Protein AF-A0A244E6P8-F1 (afdb_monomer_lite)

Foldseek 3Di:
DPWDKQKAWDPVVVDDQQPTKIWIWTADPQRWIKIFIARPPGDGDDIDIGDPDPDCCVPPPCPRVVSVLVRQQSVCVVVVHHRDDDPVNVVVVVVVVCVVCVQWDDDPNDIDGDDDDDD

Sequence (119 aa):
MTTEAAVYLTDDRDLPENDLRTLVIFQGGNGDWYVQVAPHHGRTTEGVRLCTSGGASSHAPGLTVAIASAYRAIMASQRGEPAPPSRMDMEEEVAAWRASFPAHQFEFGTITRKTGEDT

pLDDT: mean 85.03, std 10.72, range [42.44, 95.31]

Secondary structure (DSSP, 8-state):
----EEEEE-S-TTS-GGG-EEEEEEE-TTS-EEEEEEETTPPP-EEEEE-SSSHHHHHSTTHHHHHHHHHHHHHHHHHTPPPPPPHHHHHHHHHHHHHH-TTEEEETTEEEE-S----

Structure (mmCIF, N/CA/C/O backbone):
data_AF-A0A244E6P8-F1
#
_entry.id   AF-A0A244E6P8-F1
#
loop_
_atom_site.group_PDB
_atom_site.id
_atom_site.type_symbol
_atom_site.label_atom_id
_atom_site.label_alt_id
_atom_site.label_comp_id
_atom_site.label_asym_id
_atom_site.label_entity_id
_atom_site.label_seq_id
_atom_site.pdbx_PDB_ins_code
_atom_site.Cartn_x
_atom_site.Cartn_y
_atom_site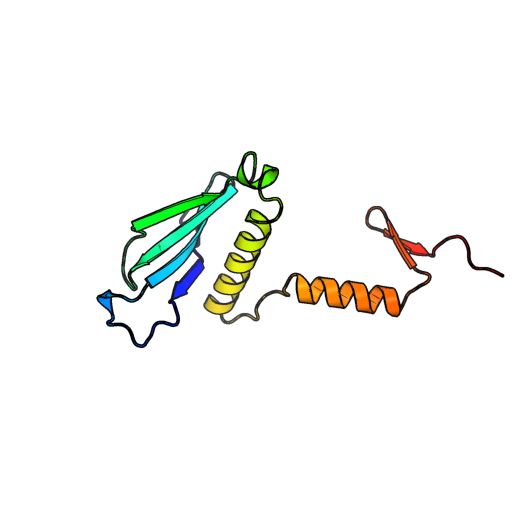.Cartn_z
_atom_site.occupancy
_atom_site.B_iso_or_equiv
_atom_site.auth_seq_id
_atom_site.auth_comp_id
_atom_site.auth_asym_id
_atom_site.auth_atom_id
_atom_site.pdbx_PDB_model_num
ATOM 1 N N . MET A 1 1 ? -6.662 20.478 6.015 1.00 42.44 1 MET A N 1
ATOM 2 C CA . MET A 1 1 ? -6.918 19.442 4.995 1.00 42.44 1 MET A CA 1
ATOM 3 C C . MET A 1 1 ? -7.186 18.150 5.736 1.00 42.44 1 MET A C 1
ATOM 5 O O . MET A 1 1 ? -6.350 17.759 6.539 1.00 42.44 1 MET A O 1
ATOM 9 N N . THR A 1 2 ? -8.360 17.554 5.563 1.00 51.25 2 THR A N 1
ATOM 10 C CA . THR A 1 2 ? -8.629 16.187 6.022 1.00 51.25 2 THR A CA 1
ATOM 11 C C . THR A 1 2 ? -7.849 15.246 5.120 1.00 51.25 2 THR A C 1
ATOM 13 O O . THR A 1 2 ? -8.099 15.212 3.918 1.00 51.25 2 THR A O 1
ATOM 16 N N . THR A 1 3 ? -6.864 14.549 5.673 1.00 64.06 3 THR A N 1
ATOM 17 C CA . THR A 1 3 ? -6.171 13.488 4.949 1.00 64.06 3 THR A CA 1
ATOM 18 C C . THR A 1 3 ? -7.176 12.391 4.610 1.00 64.06 3 THR A C 1
ATOM 20 O O . THR A 1 3 ? -7.859 11.891 5.501 1.00 64.06 3 THR A O 1
ATOM 23 N N . GLU A 1 4 ? -7.293 12.051 3.329 1.00 86.94 4 GLU A N 1
ATOM 24 C CA . GLU A 1 4 ? -8.138 10.951 2.867 1.00 86.94 4 GLU A CA 1
ATOM 25 C C . GLU A 1 4 ? -7.521 9.621 3.330 1.00 86.94 4 GLU A C 1
ATOM 27 O O . GLU A 1 4 ? -6.311 9.413 3.208 1.00 86.94 4 GLU A O 1
ATOM 32 N N . ALA A 1 5 ? -8.334 8.759 3.940 1.00 89.81 5 ALA A N 1
ATOM 33 C CA . ALA A 1 5 ? -7.878 7.509 4.531 1.00 89.81 5 ALA A CA 1
ATOM 34 C C . ALA A 1 5 ? -8.555 6.324 3.845 1.00 89.81 5 ALA A C 1
ATOM 36 O O . ALA A 1 5 ? -9.781 6.252 3.776 1.00 89.81 5 ALA A O 1
ATOM 37 N N . ALA A 1 6 ? -7.741 5.372 3.406 1.00 91.56 6 ALA A N 1
ATOM 38 C CA . ALA A 1 6 ? -8.195 4.066 2.973 1.00 91.56 6 ALA A CA 1
ATOM 39 C C . ALA A 1 6 ? -8.613 3.257 4.204 1.00 91.56 6 ALA A C 1
ATOM 41 O O . ALA A 1 6 ? -7.825 3.107 5.139 1.00 91.56 6 ALA A O 1
ATOM 42 N N . VAL A 1 7 ? -9.835 2.728 4.198 1.00 90.56 7 VAL A N 1
ATOM 43 C CA . VAL A 1 7 ? -10.398 1.927 5.291 1.00 90.56 7 VAL A CA 1
ATOM 44 C C . VAL A 1 7 ? -10.907 0.613 4.722 1.00 90.56 7 VAL A C 1
ATOM 46 O O . VAL A 1 7 ? -11.776 0.604 3.851 1.00 90.56 7 VAL A O 1
ATOM 49 N N . TYR A 1 8 ? -10.374 -0.489 5.235 1.00 90.38 8 TYR A N 1
ATOM 50 C CA . TYR A 1 8 ? -10.780 -1.840 4.877 1.00 90.38 8 TYR A CA 1
ATOM 51 C C . TYR A 1 8 ? -11.261 -2.576 6.126 1.00 90.38 8 TYR A C 1
ATOM 53 O O . TYR A 1 8 ? -10.500 -2.737 7.080 1.00 90.38 8 TYR A O 1
ATOM 61 N N . LEU A 1 9 ? -12.523 -3.004 6.127 1.00 86.94 9 LEU A N 1
ATOM 62 C CA . LEU A 1 9 ? -13.080 -3.870 7.164 1.00 86.94 9 LEU A CA 1
ATOM 63 C C . LEU A 1 9 ? -12.599 -5.300 6.930 1.00 86.94 9 LEU A C 1
ATOM 65 O O . LEU A 1 9 ? -12.712 -5.797 5.810 1.00 86.94 9 LEU A O 1
ATOM 69 N N . THR A 1 10 ? -12.047 -5.945 7.958 1.00 80.94 10 THR A N 1
ATOM 70 C CA . THR A 1 10 ? -11.575 -7.324 7.821 1.00 80.94 10 THR A CA 1
ATOM 71 C C . THR A 1 10 ? -12.740 -8.283 7.580 1.00 80.94 10 THR A C 1
ATOM 73 O O . THR A 1 10 ? -13.871 -8.033 7.996 1.00 80.94 10 THR A O 1
ATOM 76 N N . ASP A 1 11 ? -12.462 -9.394 6.895 1.00 78.56 11 ASP A N 1
ATOM 77 C CA . ASP A 1 11 ? -13.462 -10.417 6.556 1.00 78.56 11 ASP A CA 1
ATOM 78 C C . ASP A 1 11 ? -13.792 -11.345 7.741 1.00 78.56 11 ASP A C 1
ATOM 80 O O . ASP A 1 11 ? -14.420 -12.385 7.566 1.00 78.56 11 ASP A O 1
ATOM 84 N N . ASP A 1 12 ? -13.407 -10.969 8.965 1.00 80.25 12 ASP A N 1
ATOM 85 C CA . ASP A 1 12 ? -13.661 -11.721 10.200 1.00 80.25 12 ASP A CA 1
ATOM 86 C C . ASP A 1 12 ? -15.133 -11.606 10.640 1.00 80.25 12 ASP A C 1
ATOM 88 O O . ASP A 1 12 ? -15.440 -11.375 11.806 1.00 80.25 12 ASP A O 1
ATOM 92 N N . ARG A 1 13 ? -16.065 -11.743 9.692 1.00 67.56 13 ARG A N 1
ATOM 93 C CA . ARG A 1 13 ? -17.517 -11.566 9.860 1.00 67.56 13 ARG A CA 1
ATOM 94 C C . ARG A 1 13 ? -18.137 -12.522 10.877 1.00 67.56 13 ARG A C 1
ATOM 96 O O . ARG A 1 13 ? -19.245 -12.268 11.339 1.00 67.56 13 ARG A O 1
ATOM 103 N N . ASP A 1 14 ? -17.430 -13.598 11.208 1.00 83.69 14 ASP A N 1
ATOM 104 C CA . ASP A 1 14 ? -17.833 -14.576 12.219 1.00 83.69 14 ASP A CA 1
ATOM 105 C C . ASP A 1 14 ? -17.558 -14.092 13.653 1.00 83.69 14 ASP A C 1
ATOM 107 O O . ASP A 1 14 ? -18.044 -14.689 14.617 1.00 83.69 14 ASP A O 1
ATOM 111 N N . LEU A 1 15 ? -16.779 -13.017 13.817 1.00 81.88 15 LEU A N 1
ATOM 112 C CA . LEU A 1 15 ? -16.530 -12.411 15.116 1.00 81.88 15 LEU A CA 1
ATOM 113 C C . LEU A 1 15 ? -17.693 -11.503 15.544 1.00 81.88 15 LEU A C 1
ATOM 115 O O . LEU A 1 15 ? -18.358 -10.889 14.705 1.00 81.88 15 LEU A O 1
ATOM 119 N N . PRO A 1 16 ? -17.922 -11.355 16.862 1.00 83.62 16 PRO A N 1
ATOM 120 C CA . PRO A 1 16 ? -18.811 -10.325 17.378 1.00 83.62 16 PRO A CA 1
ATOM 121 C C . PRO A 1 16 ? -18.416 -8.939 16.853 1.00 83.62 16 PRO A C 1
ATOM 123 O O . PRO A 1 16 ? -17.236 -8.640 16.694 1.00 83.62 16 PRO A O 1
ATOM 126 N N . GLU A 1 17 ? -19.393 -8.050 16.668 1.00 80.94 17 GLU A N 1
ATOM 127 C CA . GLU A 1 17 ? -19.173 -6.697 16.127 1.00 80.94 17 GLU A CA 1
ATOM 128 C C . GLU A 1 17 ? -18.073 -5.911 16.870 1.00 80.94 17 GLU A C 1
ATOM 130 O O . GLU A 1 17 ? -17.275 -5.201 16.261 1.00 80.94 17 GLU A O 1
ATOM 135 N N . ASN A 1 18 ? -17.973 -6.102 18.188 1.00 81.44 18 ASN A N 1
ATOM 136 C CA . ASN A 1 18 ? -16.961 -5.465 19.038 1.00 81.44 18 ASN A CA 1
ATOM 137 C C . ASN A 1 18 ? -15.528 -5.960 18.777 1.00 81.44 18 ASN A C 1
ATOM 139 O O . ASN A 1 18 ? -14.558 -5.284 19.134 1.00 81.44 18 ASN A O 1
ATOM 143 N N . ASP A 1 19 ? -15.389 -7.119 18.144 1.00 84.31 19 ASP A N 1
ATOM 144 C CA . ASP A 1 19 ? -14.116 -7.749 17.812 1.00 84.31 19 ASP A CA 1
ATOM 145 C C . ASP A 1 19 ? -13.719 -7.525 16.353 1.00 84.31 19 ASP A C 1
ATOM 147 O O . ASP A 1 19 ? -12.550 -7.701 16.012 1.00 84.31 19 ASP A O 1
ATOM 151 N N . LEU A 1 20 ? -14.633 -7.019 15.520 1.00 86.06 20 LEU A N 1
ATOM 152 C CA . LEU A 1 20 ? -14.318 -6.598 14.162 1.00 86.06 20 LEU A CA 1
ATOM 153 C C . LEU A 1 20 ? -13.266 -5.484 14.164 1.00 86.06 20 LEU A C 1
ATOM 155 O O . LEU A 1 20 ? -13.277 -4.554 14.990 1.00 86.06 20 LEU A O 1
ATOM 159 N N . ARG A 1 21 ? -12.341 -5.574 13.210 1.00 88.06 21 ARG A N 1
ATOM 160 C CA . ARG A 1 21 ? -11.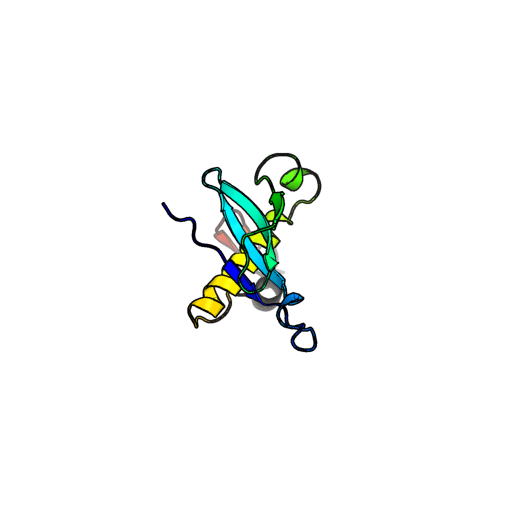244 -4.624 13.040 1.00 88.06 21 ARG A CA 1
ATOM 161 C C . ARG A 1 21 ? -11.237 -4.069 11.628 1.00 88.06 21 ARG A C 1
ATOM 163 O O . ARG A 1 21 ? -11.669 -4.697 10.670 1.00 88.06 21 ARG A O 1
ATOM 170 N N . THR A 1 22 ? -10.717 -2.862 11.505 1.00 90.06 22 THR A N 1
ATOM 171 C CA . THR A 1 22 ? -10.480 -2.203 10.230 1.00 90.06 22 THR A CA 1
ATOM 172 C C . THR A 1 22 ? -9.007 -1.874 10.106 1.00 90.06 22 THR A C 1
ATOM 174 O O . THR A 1 22 ? -8.401 -1.341 11.040 1.00 90.06 22 THR A O 1
ATOM 177 N N . LEU A 1 23 ? -8.459 -2.132 8.927 1.00 91.56 23 LEU A N 1
ATOM 178 C CA . LEU A 1 23 ? -7.190 -1.580 8.492 1.00 91.56 23 LEU A CA 1
ATOM 179 C C . LEU A 1 23 ? -7.421 -0.150 8.001 1.00 91.56 23 LEU A C 1
ATOM 181 O O . LEU A 1 23 ? -8.282 0.082 7.154 1.00 91.56 23 LEU A O 1
ATOM 185 N N . VAL A 1 24 ? -6.630 0.792 8.508 1.00 92.56 24 VAL A N 1
ATOM 186 C CA . VAL A 1 24 ? -6.655 2.198 8.099 1.00 92.56 24 VAL A CA 1
ATOM 187 C C . VAL A 1 24 ? -5.282 2.587 7.566 1.00 92.56 24 VAL A C 1
ATOM 189 O O . VAL A 1 24 ? -4.276 2.428 8.258 1.00 92.56 24 VAL A O 1
ATOM 192 N N . ILE A 1 25 ? -5.227 3.106 6.341 1.00 94.25 25 ILE A N 1
ATOM 193 C CA . ILE A 1 25 ? -3.993 3.585 5.709 1.00 94.25 25 ILE A CA 1
ATOM 194 C C . ILE A 1 25 ? -4.197 5.021 5.242 1.00 94.25 25 ILE A C 1
ATOM 196 O O . ILE A 1 25 ? -5.161 5.317 4.540 1.00 94.25 25 ILE A O 1
ATOM 200 N N . PHE A 1 26 ? -3.271 5.913 5.575 1.00 92.69 26 PHE A N 1
ATOM 201 C CA . PHE A 1 26 ? -3.287 7.283 5.066 1.00 92.69 26 PHE A CA 1
ATOM 202 C C . PHE A 1 26 ? -1.878 7.848 4.909 1.00 92.69 26 PHE A C 1
ATOM 204 O O . PHE A 1 26 ? -0.920 7.370 5.523 1.00 92.69 26 PHE A O 1
ATOM 211 N N . GLN A 1 27 ? -1.761 8.892 4.089 1.00 91.75 27 GLN A N 1
ATOM 212 C CA . GLN A 1 27 ? -0.508 9.613 3.899 1.00 91.75 27 GLN A CA 1
ATOM 213 C C . GLN A 1 27 ? -0.461 10.856 4.793 1.00 91.75 27 GLN A C 1
ATOM 215 O O . GLN A 1 27 ? -1.299 11.749 4.688 1.00 91.75 27 GLN A O 1
ATOM 220 N N . GLY A 1 28 ? 0.522 10.943 5.685 1.00 86.56 28 GLY A N 1
ATOM 221 C CA . GLY A 1 28 ? 0.714 12.135 6.505 1.00 86.56 28 GLY A CA 1
ATOM 222 C C . GLY A 1 28 ? 1.132 13.346 5.667 1.00 86.56 28 GLY A C 1
ATOM 223 O O . GLY A 1 28 ? 1.680 13.211 4.575 1.00 86.56 28 GLY A O 1
ATOM 224 N N . GLY A 1 29 ? 0.950 14.555 6.206 1.00 83.69 29 GLY A N 1
ATOM 225 C CA . GLY A 1 29 ? 1.385 15.794 5.537 1.00 83.69 29 GLY A CA 1
ATOM 226 C C . GLY A 1 29 ? 2.902 15.893 5.308 1.00 83.69 29 GLY A C 1
ATOM 227 O O . GLY A 1 29 ? 3.362 16.749 4.563 1.00 83.69 29 GLY A O 1
ATOM 228 N N . ASN A 1 30 ? 3.678 15.007 5.933 1.00 85.75 30 ASN A N 1
ATOM 229 C CA . ASN A 1 30 ? 5.118 14.837 5.755 1.00 85.75 30 ASN A CA 1
ATOM 230 C C . ASN A 1 30 ? 5.497 13.852 4.630 1.00 85.75 30 ASN A C 1
ATOM 232 O O . ASN A 1 30 ? 6.679 13.581 4.456 1.00 85.75 30 ASN A O 1
ATOM 236 N N . GLY A 1 31 ? 4.525 13.294 3.900 1.00 84.81 31 GLY A N 1
ATOM 237 C CA . GLY A 1 31 ? 4.749 12.337 2.811 1.00 84.81 31 GLY A CA 1
ATOM 238 C C . GLY A 1 31 ? 4.871 10.877 3.254 1.00 84.81 31 GLY A C 1
ATOM 239 O O . GLY A 1 31 ? 4.849 9.988 2.403 1.00 84.81 31 GLY A O 1
ATOM 240 N N . ASP A 1 32 ? 4.939 10.620 4.561 1.00 91.00 32 ASP A N 1
ATOM 241 C CA . ASP A 1 32 ? 5.049 9.277 5.126 1.00 91.00 32 ASP A CA 1
ATOM 242 C C . ASP A 1 32 ? 3.717 8.534 5.156 1.00 91.00 32 ASP A C 1
ATOM 244 O O . ASP A 1 32 ? 2.641 9.134 5.177 1.00 91.00 32 ASP A O 1
ATOM 248 N N . TRP A 1 33 ? 3.802 7.209 5.225 1.00 92.62 33 TRP A N 1
ATOM 249 C CA . TRP A 1 33 ? 2.631 6.350 5.328 1.00 92.62 33 TRP A CA 1
ATOM 250 C C . TRP A 1 33 ? 2.344 5.992 6.778 1.00 92.62 33 TRP A C 1
ATOM 252 O O . TRP A 1 33 ? 3.247 5.650 7.541 1.00 92.62 33 TRP A O 1
ATOM 262 N N . TYR A 1 34 ? 1.072 6.034 7.142 1.00 92.56 34 TYR A N 1
ATOM 263 C CA . TYR A 1 34 ? 0.581 5.614 8.444 1.00 92.56 34 TYR A CA 1
ATOM 264 C C . TYR A 1 34 ? -0.349 4.431 8.232 1.00 92.56 34 TYR A C 1
ATOM 266 O O . TYR A 1 34 ? -1.296 4.521 7.453 1.00 92.56 34 TYR A O 1
ATOM 274 N N . VAL A 1 35 ? -0.048 3.323 8.905 1.00 93.19 35 VAL A N 1
ATOM 275 C CA . VAL A 1 35 ? -0.827 2.084 8.844 1.00 93.19 35 VAL A CA 1
ATOM 276 C C . VAL A 1 35 ? -1.313 1.782 10.247 1.00 93.19 35 VAL A C 1
ATOM 278 O O . VAL A 1 35 ? -0.504 1.678 11.170 1.00 93.19 35 VAL A O 1
ATOM 281 N N . GLN A 1 36 ? -2.625 1.703 10.419 1.00 93.06 36 GLN A N 1
ATOM 282 C CA . GLN A 1 36 ? -3.264 1.628 11.724 1.00 93.06 36 GLN A CA 1
ATOM 283 C C . GLN A 1 36 ? -4.343 0.552 11.745 1.00 93.06 36 GLN A C 1
ATOM 285 O O . GLN A 1 36 ? -4.943 0.233 10.718 1.00 93.06 36 GLN A O 1
ATOM 290 N N . VAL A 1 37 ? -4.601 0.022 12.935 1.00 90.19 37 VAL A N 1
ATOM 291 C CA . VAL A 1 37 ? -5.747 -0.842 13.212 1.00 90.19 37 VAL A CA 1
ATOM 292 C C . VAL A 1 37 ? -6.733 -0.055 14.068 1.00 90.19 37 VAL A C 1
ATOM 294 O O . VAL A 1 37 ? -6.348 0.670 14.992 1.00 90.19 37 VAL A O 1
ATOM 297 N N . ALA A 1 38 ? -8.015 -0.176 13.741 1.00 88.62 38 ALA A N 1
ATOM 298 C CA . ALA A 1 38 ? -9.106 0.407 14.510 1.00 88.62 38 ALA A CA 1
ATOM 299 C C . ALA A 1 38 ? -10.241 -0.615 14.700 1.00 88.62 38 ALA A C 1
ATOM 301 O O . ALA A 1 38 ? -10.346 -1.561 13.919 1.00 88.62 38 ALA A O 1
ATOM 302 N N . PRO A 1 39 ? -11.095 -0.459 15.722 1.00 86.81 39 PRO A N 1
ATOM 303 C CA . PRO A 1 39 ? -12.387 -1.145 15.783 1.00 86.81 39 PRO A CA 1
ATOM 304 C C . PRO A 1 39 ? -13.301 -0.748 14.611 1.00 86.81 39 PRO A C 1
ATOM 306 O O . PRO A 1 39 ? -13.137 0.337 14.057 1.00 86.81 39 PRO A O 1
ATOM 309 N N . HIS A 1 40 ? -14.320 -1.559 14.305 1.00 79.44 40 HIS A N 1
ATOM 310 C CA . HIS A 1 40 ? -15.289 -1.324 13.215 1.00 79.44 40 HIS A CA 1
ATOM 311 C C . HIS A 1 40 ? -15.864 0.110 13.137 1.00 79.44 40 HIS A C 1
ATOM 313 O O . HIS A 1 40 ? -16.011 0.667 12.049 1.00 79.44 40 HIS A O 1
ATOM 319 N N . HIS A 1 41 ? -16.137 0.732 14.289 1.00 69.56 41 HIS A N 1
ATOM 320 C CA . HIS A 1 41 ? -16.611 2.122 14.416 1.00 69.56 41 HIS A CA 1
ATOM 321 C C . HIS A 1 41 ? -15.699 2.989 15.295 1.00 69.56 41 HIS A C 1
ATOM 323 O O . HIS A 1 41 ? -16.112 4.004 15.859 1.00 69.56 41 HIS A O 1
ATOM 329 N N . GLY A 1 42 ? -14.457 2.551 15.482 1.00 64.00 42 GLY A N 1
ATOM 330 C CA . GLY A 1 42 ? -13.556 3.118 16.469 1.00 64.00 42 GLY A CA 1
ATOM 331 C C . GLY A 1 42 ? -12.601 4.157 15.903 1.00 64.00 42 GLY A C 1
ATOM 332 O O . GLY A 1 42 ? -12.357 4.267 14.703 1.00 64.00 42 GLY A O 1
ATOM 333 N N . ARG A 1 43 ? -11.994 4.906 16.822 1.00 67.75 43 ARG A N 1
ATOM 334 C CA . ARG A 1 43 ? -10.784 5.666 16.515 1.00 67.75 43 ARG A CA 1
ATOM 335 C C . ARG A 1 43 ? -9.618 4.699 16.360 1.00 67.75 43 ARG A C 1
ATOM 337 O O . ARG A 1 43 ? -9.583 3.658 17.005 1.00 67.75 43 ARG A O 1
ATOM 344 N N . THR A 1 44 ? -8.650 5.077 15.542 1.00 76.38 44 THR A N 1
ATOM 345 C CA . THR A 1 44 ? -7.379 4.368 15.390 1.00 76.38 44 THR A CA 1
ATOM 346 C C . THR A 1 44 ? -6.674 4.268 16.735 1.00 76.38 44 THR A C 1
ATOM 348 O O . THR A 1 44 ? -6.364 5.293 17.349 1.00 76.38 44 THR A O 1
ATOM 351 N N . THR A 1 45 ? -6.466 3.042 17.204 1.00 67.12 45 THR A N 1
ATOM 352 C CA . THR A 1 45 ? -5.921 2.766 18.539 1.00 67.12 45 THR A CA 1
ATOM 353 C C . THR A 1 45 ? -4.431 2.467 18.491 1.00 67.12 45 THR A C 1
ATOM 355 O O . THR A 1 45 ? -3.706 2.837 19.409 1.00 67.12 45 THR A O 1
ATOM 358 N N . GLU A 1 46 ? -3.965 1.842 17.408 1.00 80.88 46 GLU A N 1
ATOM 359 C CA . GLU A 1 46 ? -2.586 1.385 17.247 1.00 80.88 46 GLU A CA 1
ATOM 360 C C . GLU A 1 46 ? -2.128 1.595 15.808 1.00 80.88 46 GLU A C 1
ATOM 362 O O . GLU A 1 46 ? -2.900 1.408 14.867 1.00 80.88 46 GLU A O 1
ATOM 367 N N . GLY A 1 47 ? -0.870 1.990 15.615 1.00 84.56 47 GLY A N 1
ATOM 368 C CA . GLY A 1 47 ? -0.365 2.221 14.274 1.00 84.56 47 GLY A CA 1
ATOM 369 C C . GLY A 1 47 ? 1.130 2.450 14.178 1.00 84.56 47 GLY A C 1
ATOM 370 O O . GLY A 1 47 ? 1.785 2.863 15.134 1.00 84.56 47 GLY A O 1
ATOM 371 N N . VAL A 1 48 ? 1.650 2.211 12.981 1.00 89.62 48 VAL A N 1
ATOM 372 C CA . VAL A 1 48 ? 3.056 2.393 12.633 1.00 89.62 48 VAL A CA 1
ATOM 373 C C . VAL A 1 48 ? 3.210 3.514 11.613 1.00 89.62 48 VAL A C 1
ATOM 375 O O . VAL A 1 48 ? 2.414 3.653 10.682 1.00 89.62 48 VAL A O 1
ATOM 378 N N . ARG A 1 49 ? 4.264 4.313 11.789 1.00 90.75 49 ARG A N 1
ATOM 379 C CA . ARG A 1 49 ? 4.730 5.274 10.788 1.00 90.75 49 ARG A CA 1
ATOM 380 C C . ARG A 1 49 ? 5.796 4.605 9.932 1.00 90.75 49 ARG A C 1
ATOM 382 O O . ARG A 1 49 ? 6.806 4.133 10.450 1.00 90.75 49 ARG A O 1
ATOM 389 N N . LEU A 1 50 ? 5.591 4.626 8.626 1.00 89.38 50 LEU A N 1
ATOM 390 C CA . LEU A 1 50 ? 6.528 4.135 7.630 1.00 89.38 50 LEU A CA 1
ATOM 391 C C . LEU A 1 50 ? 7.125 5.329 6.896 1.00 89.38 50 LEU A C 1
ATOM 393 O O . LEU A 1 50 ? 6.481 5.951 6.047 1.00 89.38 50 LEU A O 1
ATOM 397 N N . CYS A 1 51 ? 8.365 5.653 7.254 1.00 86.19 51 CYS A N 1
ATOM 398 C CA . CYS A 1 51 ? 9.070 6.769 6.652 1.00 86.19 51 CYS A CA 1
ATOM 399 C C . CYS A 1 51 ? 9.405 6.470 5.186 1.00 86.19 51 CYS A C 1
ATOM 401 O O . CYS A 1 51 ? 9.962 5.418 4.867 1.00 86.19 51 CYS A O 1
ATOM 403 N N . THR A 1 52 ? 9.102 7.414 4.300 1.00 76.38 52 THR A N 1
ATOM 404 C CA . THR A 1 52 ? 9.485 7.356 2.878 1.00 76.38 52 THR A CA 1
ATOM 405 C C . THR A 1 52 ? 10.966 7.648 2.646 1.00 76.38 52 THR A C 1
ATOM 407 O O . THR A 1 52 ? 11.491 7.341 1.577 1.00 76.38 52 THR A O 1
ATOM 410 N N . SER A 1 53 ? 11.651 8.169 3.666 1.00 71.06 53 SER A N 1
ATOM 411 C CA . SER A 1 53 ? 13.101 8.328 3.735 1.00 71.06 53 SER A CA 1
ATOM 412 C C . SER A 1 53 ? 13.653 7.716 5.032 1.00 71.06 53 SER A C 1
ATOM 414 O O . SER A 1 53 ? 13.006 7.730 6.081 1.00 71.06 53 SER A O 1
ATOM 416 N N . GLY A 1 54 ? 14.854 7.133 4.979 1.00 71.94 54 GLY A N 1
ATOM 417 C CA . GLY A 1 54 ? 15.505 6.511 6.138 1.00 71.94 54 GLY A CA 1
ATOM 418 C C . GLY A 1 54 ? 15.164 5.027 6.337 1.00 71.94 54 GLY A C 1
ATOM 419 O O . GLY A 1 54 ? 15.315 4.221 5.423 1.00 71.94 54 GLY A O 1
ATOM 420 N N . GLY A 1 55 ? 14.761 4.643 7.554 1.00 68.19 55 GLY A N 1
ATOM 421 C CA . GLY A 1 55 ? 14.767 3.246 8.018 1.00 68.19 55 GLY A CA 1
ATOM 422 C C . GLY A 1 55 ? 13.967 2.260 7.157 1.00 68.19 55 GLY A C 1
ATOM 423 O O . GLY A 1 55 ? 14.524 1.259 6.715 1.00 68.19 55 GLY A O 1
ATOM 424 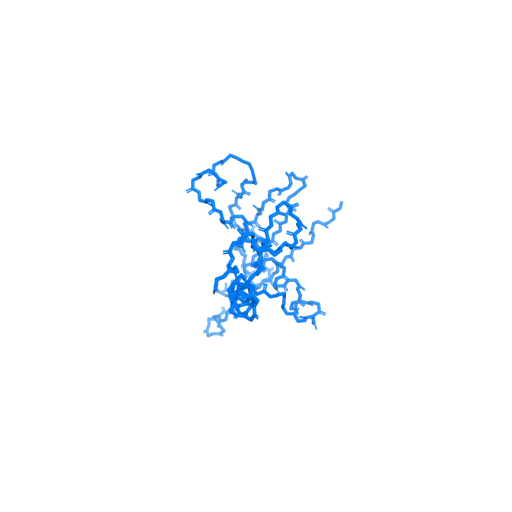N N . ALA A 1 56 ? 12.692 2.540 6.864 1.00 71.69 56 ALA A N 1
ATOM 425 C CA . ALA A 1 56 ? 11.876 1.635 6.047 1.00 71.69 56 ALA A CA 1
ATOM 426 C C . ALA A 1 56 ? 12.397 1.538 4.602 1.00 71.69 56 ALA A C 1
ATOM 428 O O . ALA A 1 56 ? 12.494 0.439 4.065 1.00 71.69 56 ALA A O 1
ATOM 429 N N . SER A 1 57 ? 12.808 2.660 3.999 1.00 70.06 57 SER A N 1
ATOM 430 C CA . SER A 1 57 ? 13.382 2.669 2.646 1.00 70.06 57 SER A CA 1
ATOM 431 C C . SER A 1 57 ? 14.723 1.935 2.544 1.00 70.06 57 SER A C 1
ATOM 433 O O . SER A 1 57 ? 14.998 1.341 1.507 1.00 70.06 57 SER A O 1
ATOM 435 N N . SER A 1 58 ? 15.540 1.948 3.603 1.00 77.88 58 SER A N 1
ATOM 436 C CA . SER A 1 58 ? 16.875 1.337 3.596 1.00 77.88 58 SER A CA 1
ATOM 437 C C . SER A 1 58 ? 16.876 -0.131 4.032 1.00 77.88 58 SER A C 1
ATOM 439 O O . SER A 1 58 ? 17.636 -0.922 3.484 1.00 77.88 58 SER A O 1
ATOM 441 N N . HIS A 1 59 ? 16.046 -0.512 5.009 1.00 83.88 59 HIS A N 1
ATOM 442 C CA . HIS A 1 59 ? 16.027 -1.875 5.560 1.00 83.88 59 HIS A CA 1
ATOM 443 C C . HIS A 1 59 ? 14.993 -2.790 4.898 1.00 83.88 59 HIS A C 1
ATOM 445 O O . HIS A 1 59 ? 15.171 -4.005 4.899 1.00 83.88 59 HIS A O 1
ATOM 451 N N . ALA A 1 60 ? 13.924 -2.222 4.338 1.00 84.25 60 ALA A N 1
ATOM 452 C CA . ALA A 1 60 ? 12.864 -2.960 3.658 1.00 84.25 60 ALA A CA 1
ATOM 453 C C . ALA A 1 60 ? 12.472 -2.252 2.346 1.00 84.25 60 ALA A C 1
ATOM 455 O O . ALA A 1 60 ? 11.339 -1.769 2.208 1.00 84.25 60 ALA A O 1
ATOM 456 N N . PRO A 1 61 ? 13.405 -2.153 1.376 1.00 79.38 61 PRO A N 1
ATOM 457 C CA . PRO A 1 61 ? 13.141 -1.499 0.101 1.00 79.38 61 PRO A CA 1
ATOM 458 C C . PRO A 1 61 ? 11.948 -2.171 -0.595 1.00 79.38 61 PRO A C 1
ATOM 460 O O . PRO A 1 61 ? 11.986 -3.351 -0.928 1.00 79.38 61 PRO A O 1
ATOM 463 N N . GLY A 1 62 ? 10.862 -1.414 -0.777 1.00 85.62 62 GLY A N 1
ATOM 464 C CA . GLY A 1 62 ? 9.601 -1.893 -1.358 1.00 85.62 62 GLY A CA 1
ATOM 465 C C . GLY A 1 62 ? 8.403 -1.877 -0.405 1.00 85.62 62 GLY A C 1
ATOM 466 O O . GLY A 1 62 ? 7.271 -1.845 -0.882 1.00 85.62 62 GLY A O 1
ATOM 467 N N . LEU A 1 63 ? 8.612 -1.798 0.915 1.00 87.75 63 LEU A N 1
ATOM 468 C CA . LEU A 1 63 ? 7.509 -1.768 1.885 1.00 87.75 63 LEU A CA 1
ATOM 469 C C . LEU A 1 63 ? 6.571 -0.573 1.657 1.00 87.75 63 LEU A C 1
ATOM 471 O O . LEU A 1 63 ? 5.360 -0.739 1.542 1.00 87.75 63 LEU A O 1
ATOM 475 N N . THR A 1 64 ? 7.118 0.636 1.525 1.00 89.44 64 THR A N 1
ATOM 476 C CA . THR A 1 64 ? 6.318 1.849 1.275 1.00 89.44 64 THR A CA 1
ATOM 477 C C . THR A 1 64 ? 5.595 1.804 -0.073 1.00 89.44 64 THR A C 1
ATOM 479 O O . THR A 1 64 ? 4.482 2.310 -0.186 1.00 89.44 64 THR A O 1
ATOM 482 N N . VAL A 1 65 ? 6.176 1.142 -1.081 1.00 88.56 65 VAL A N 1
ATOM 483 C CA . VAL A 1 65 ? 5.551 0.934 -2.399 1.00 88.56 65 VAL A CA 1
ATOM 484 C C . VAL A 1 65 ? 4.364 -0.028 -2.299 1.00 88.56 65 VAL A C 1
ATOM 486 O O . VAL A 1 65 ? 3.314 0.224 -2.896 1.00 88.56 65 VAL A O 1
ATOM 489 N N . ALA A 1 66 ? 4.501 -1.105 -1.523 1.00 90.12 66 ALA A N 1
ATOM 490 C CA . ALA A 1 66 ? 3.419 -2.051 -1.272 1.00 90.12 66 ALA A CA 1
ATOM 491 C C . ALA A 1 66 ? 2.258 -1.376 -0.527 1.00 90.12 66 ALA A C 1
ATOM 493 O O . ALA A 1 66 ? 1.109 -1.491 -0.950 1.00 90.12 66 ALA A O 1
ATOM 494 N N . ILE A 1 67 ? 2.557 -0.581 0.505 1.00 92.88 67 ILE A N 1
ATOM 495 C CA . ILE A 1 67 ? 1.541 0.169 1.260 1.00 92.88 67 ILE A CA 1
ATOM 496 C C . ILE A 1 67 ? 0.833 1.209 0.387 1.00 92.88 67 ILE A C 1
ATOM 498 O O . ILE A 1 67 ? -0.393 1.285 0.407 1.00 92.88 67 ILE A O 1
ATOM 502 N N . ALA A 1 68 ? 1.566 1.946 -0.451 1.00 91.12 68 ALA A N 1
ATOM 503 C CA . ALA A 1 68 ? 0.964 2.868 -1.414 1.00 91.12 68 ALA A CA 1
ATOM 504 C C . ALA A 1 68 ? 0.058 2.155 -2.436 1.00 91.12 68 ALA A C 1
ATOM 506 O O . ALA A 1 68 ? -0.905 2.733 -2.942 1.00 91.12 68 ALA A O 1
ATOM 507 N N . SER A 1 69 ? 0.361 0.902 -2.775 1.00 92.00 69 SER A N 1
ATOM 508 C CA . SER A 1 69 ? -0.461 0.099 -3.688 1.00 92.00 69 SER A CA 1
ATOM 509 C C . SER A 1 69 ? -1.723 -0.416 -2.994 1.00 92.00 69 SER A C 1
ATOM 511 O O . SER A 1 69 ? -2.810 -0.263 -3.546 1.00 92.00 69 SER A O 1
ATOM 513 N N . ALA A 1 70 ? -1.609 -0.900 -1.752 1.00 93.00 70 ALA A N 1
ATOM 514 C CA . ALA A 1 70 ? -2.757 -1.272 -0.925 1.00 93.00 70 ALA A CA 1
ATOM 515 C C . ALA A 1 70 ? -3.710 -0.086 -0.701 1.00 93.00 70 ALA A C 1
ATOM 517 O O . ALA A 1 70 ? -4.913 -0.220 -0.906 1.00 93.00 70 ALA A O 1
ATOM 518 N N . TYR A 1 71 ? -3.169 1.095 -0.373 1.00 93.94 71 TYR A N 1
ATOM 519 C CA . TYR A 1 71 ? -3.944 2.333 -0.260 1.00 93.94 71 TYR A CA 1
ATOM 520 C C . TYR A 1 71 ? -4.758 2.599 -1.531 1.00 93.94 71 TYR A C 1
ATOM 522 O O . TYR A 1 71 ? -5.973 2.757 -1.463 1.00 93.94 71 TYR A O 1
ATOM 530 N N . ARG A 1 72 ? -4.110 2.596 -2.705 1.00 93.44 72 ARG A N 1
ATOM 531 C CA . ARG A 1 72 ? -4.779 2.870 -3.988 1.00 93.44 72 ARG A CA 1
ATOM 532 C C . ARG A 1 72 ? -5.872 1.852 -4.309 1.00 93.44 72 ARG A C 1
ATOM 534 O O . ARG A 1 72 ? -6.935 2.256 -4.765 1.00 93.44 72 ARG A O 1
ATOM 541 N N . ALA A 1 73 ? -5.636 0.569 -4.045 1.00 93.69 73 ALA A N 1
ATOM 542 C CA . ALA A 1 73 ? -6.630 -0.478 -4.267 1.00 93.69 73 ALA A CA 1
ATOM 543 C C . ALA A 1 73 ? -7.868 -0.308 -3.370 1.00 93.69 73 ALA A C 1
ATOM 545 O O . ALA A 1 73 ? -8.994 -0.376 -3.860 1.00 93.69 73 ALA A O 1
ATOM 546 N N . ILE A 1 74 ? -7.671 -0.022 -2.078 1.00 93.69 74 ILE A N 1
ATOM 547 C CA . ILE A 1 74 ? -8.779 0.208 -1.139 1.00 93.69 74 ILE A CA 1
ATOM 548 C C . ILE A 1 74 ? -9.559 1.467 -1.532 1.00 93.69 74 ILE A C 1
ATOM 550 O O . ILE A 1 74 ? -10.783 1.425 -1.602 1.00 93.69 74 ILE A O 1
ATOM 554 N N . MET A 1 75 ? -8.868 2.566 -1.847 1.00 93.88 75 MET A N 1
ATOM 555 C CA . MET A 1 75 ? -9.514 3.808 -2.285 1.00 93.88 75 MET A CA 1
ATOM 556 C C . MET A 1 75 ? -10.335 3.614 -3.565 1.00 93.88 75 MET A C 1
ATOM 558 O O . MET A 1 75 ? -11.461 4.101 -3.640 1.00 93.88 75 MET A O 1
ATOM 562 N N . ALA A 1 76 ? -9.803 2.888 -4.555 1.00 92.81 76 ALA A N 1
ATOM 563 C CA . ALA A 1 76 ? -10.535 2.565 -5.780 1.00 92.81 76 ALA A CA 1
ATOM 564 C C . ALA A 1 76 ? -11.812 1.776 -5.457 1.00 92.81 76 ALA A C 1
ATOM 566 O O . ALA A 1 76 ? -12.904 2.174 -5.859 1.00 92.81 76 ALA A O 1
ATOM 567 N N . SER A 1 77 ? -11.706 0.737 -4.622 1.00 92.00 77 SER A N 1
ATOM 568 C CA . SER A 1 77 ? -12.868 -0.039 -4.177 1.00 92.00 77 SER A CA 1
ATOM 569 C C . SER A 1 77 ? -13.911 0.819 -3.455 1.00 92.00 77 SER A C 1
ATOM 571 O O . SER A 1 77 ? -15.102 0.656 -3.711 1.00 92.00 77 SER A O 1
ATOM 573 N N . GLN A 1 78 ? -13.494 1.741 -2.583 1.00 90.12 78 GLN A N 1
ATOM 574 C CA . GLN A 1 78 ? -14.401 2.654 -1.876 1.00 90.12 78 GLN A CA 1
ATOM 575 C C . GLN A 1 78 ? -15.127 3.621 -2.823 1.00 90.12 78 GLN A C 1
ATOM 577 O O . GLN A 1 78 ? -16.242 4.049 -2.530 1.00 90.12 78 GLN A O 1
ATOM 582 N N . ARG A 1 79 ? -14.510 3.953 -3.962 1.00 92.62 79 ARG A N 1
ATOM 583 C CA . ARG A 1 79 ? -15.090 4.790 -5.023 1.00 92.62 79 ARG A CA 1
ATOM 584 C C . ARG A 1 79 ? -15.901 3.993 -6.051 1.00 92.62 79 ARG A C 1
ATOM 586 O O . ARG A 1 79 ? -16.523 4.597 -6.918 1.00 92.62 79 ARG A O 1
ATOM 593 N N . GLY A 1 80 ? -15.918 2.660 -5.960 1.00 92.69 80 GLY A N 1
ATOM 594 C CA . GLY A 1 80 ? -16.538 1.786 -6.962 1.00 92.69 80 GLY A CA 1
ATOM 595 C C . GLY A 1 80 ? -15.751 1.704 -8.276 1.00 92.69 80 GLY A C 1
ATOM 596 O O . GLY A 1 80 ? -16.314 1.368 -9.315 1.00 92.69 80 GLY A O 1
ATOM 597 N N . GLU A 1 81 ? -14.461 2.033 -8.239 1.00 94.38 81 GLU A N 1
ATOM 598 C CA . GLU A 1 81 ? -13.541 1.979 -9.372 1.00 94.38 81 GLU A CA 1
ATOM 599 C C . GLU A 1 81 ? -12.820 0.618 -9.418 1.00 94.38 81 GLU A C 1
ATOM 601 O O . GLU A 1 81 ? -12.618 -0.017 -8.375 1.00 94.38 81 GLU A O 1
ATOM 606 N N . PRO A 1 82 ? -12.400 0.148 -10.608 1.00 90.56 82 PRO A N 1
ATOM 607 C CA . PRO A 1 82 ? -11.560 -1.037 -10.708 1.00 90.56 82 PRO A CA 1
ATOM 608 C C . PRO A 1 82 ? -10.237 -0.822 -9.966 1.00 90.56 82 PRO A C 1
ATOM 610 O O . PRO A 1 82 ? -9.657 0.266 -9.992 1.00 90.56 82 PRO A O 1
ATOM 613 N N . ALA A 1 83 ? -9.746 -1.881 -9.321 1.00 86.94 83 ALA A N 1
ATOM 614 C CA . ALA A 1 83 ? -8.448 -1.834 -8.666 1.00 86.94 83 ALA A CA 1
ATOM 615 C C . ALA A 1 83 ? -7.345 -1.512 -9.697 1.00 86.94 83 ALA A C 1
ATOM 617 O O . ALA A 1 83 ? -7.388 -2.026 -10.819 1.00 86.94 83 ALA A O 1
ATOM 618 N N . PRO A 1 84 ? -6.351 -0.679 -9.337 1.00 89.94 84 PRO A N 1
ATOM 619 C CA . PRO A 1 84 ? -5.197 -0.470 -10.196 1.00 89.94 84 PRO A CA 1
ATOM 620 C C . PRO A 1 84 ? -4.435 -1.791 -10.392 1.00 89.94 84 PRO A C 1
ATOM 622 O O . PRO A 1 84 ? -4.420 -2.604 -9.462 1.00 89.94 84 PRO A O 1
ATOM 625 N N . PRO A 1 85 ? -3.760 -1.984 -11.543 1.00 89.31 85 PRO A N 1
ATOM 626 C CA . PRO A 1 85 ? -2.960 -3.176 -11.797 1.00 89.31 85 PRO A CA 1
ATOM 627 C C . PRO A 1 85 ? -1.971 -3.452 -10.667 1.00 89.31 85 PRO A C 1
ATOM 629 O O . PRO A 1 85 ? -1.296 -2.545 -10.157 1.00 89.31 85 PRO A O 1
ATOM 632 N N . SER A 1 86 ? -1.888 -4.717 -10.275 1.00 87.12 86 SER A N 1
ATOM 633 C CA . SER A 1 86 ? -0.915 -5.176 -9.300 1.00 87.12 86 SER A CA 1
ATOM 634 C C . SER A 1 86 ? 0.499 -5.102 -9.884 1.00 87.12 86 SER A C 1
ATOM 636 O O . SER A 1 86 ? 0.711 -5.002 -11.094 1.00 87.12 86 SER A O 1
ATOM 638 N N . ARG A 1 87 ? 1.514 -5.167 -9.017 1.00 84.19 87 ARG A N 1
ATOM 639 C CA . ARG A 1 87 ? 2.903 -5.265 -9.484 1.00 84.19 87 ARG A CA 1
ATOM 640 C C . ARG A 1 87 ? 3.139 -6.515 -10.328 1.00 84.19 87 ARG A C 1
ATOM 642 O O . ARG A 1 87 ? 3.887 -6.440 -11.293 1.00 84.19 87 ARG A 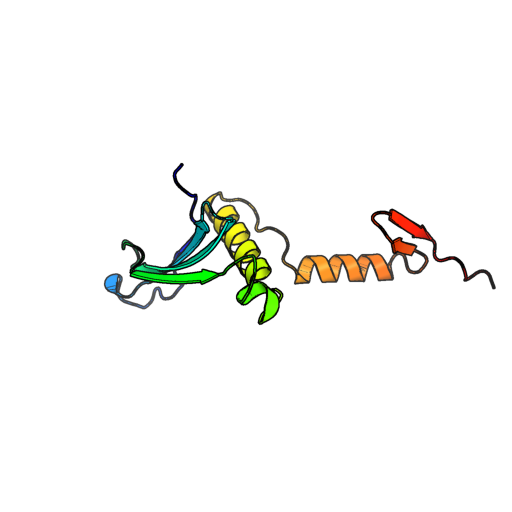O 1
ATOM 649 N N . MET A 1 88 ? 2.496 -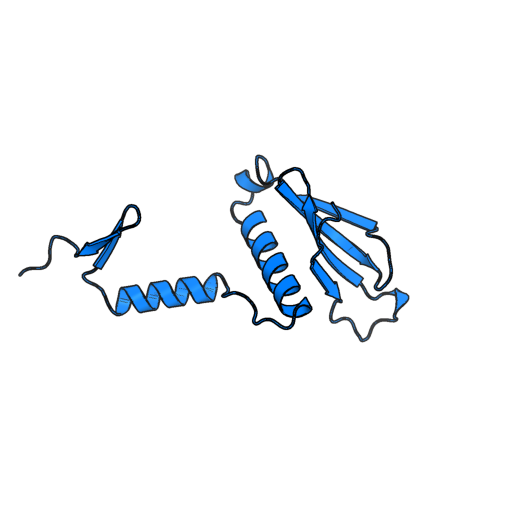7.616 -9.960 1.00 86.69 88 MET A N 1
ATOM 650 C CA . MET A 1 88 ? 2.580 -8.869 -10.696 1.00 86.69 88 MET A CA 1
ATOM 651 C C . MET A 1 88 ? 1.962 -8.712 -12.088 1.00 86.69 88 MET A C 1
ATOM 653 O O . MET A 1 88 ? 2.612 -9.064 -13.061 1.00 86.69 88 MET A O 1
ATOM 657 N N . ASP A 1 89 ? 0.798 -8.062 -12.190 1.00 88.81 89 ASP A N 1
ATOM 658 C CA . ASP A 1 89 ? 0.125 -7.797 -13.470 1.00 88.81 89 ASP A CA 1
ATOM 659 C C . ASP A 1 89 ? 1.041 -6.977 -14.394 1.00 88.81 89 ASP A C 1
ATOM 661 O O . ASP A 1 89 ? 1.240 -7.310 -15.559 1.00 88.81 89 ASP A O 1
ATOM 665 N N . MET A 1 90 ? 1.684 -5.938 -13.850 1.00 88.88 90 MET A N 1
ATOM 666 C CA . MET A 1 90 ? 2.640 -5.120 -14.603 1.00 88.88 90 MET A CA 1
ATOM 667 C C . MET A 1 90 ? 3.890 -5.912 -15.021 1.00 88.88 90 MET A C 1
ATOM 669 O O . MET A 1 90 ? 4.416 -5.713 -16.115 1.00 88.88 90 MET A O 1
ATOM 673 N N . GLU A 1 91 ? 4.402 -6.796 -14.163 1.00 90.88 91 GLU A N 1
ATOM 674 C CA . GLU A 1 91 ? 5.557 -7.646 -14.477 1.00 90.88 91 GLU A CA 1
ATOM 675 C C . GLU A 1 91 ? 5.221 -8.675 -15.568 1.00 90.88 91 GLU A C 1
ATOM 677 O O . GLU A 1 91 ? 6.035 -8.890 -16.471 1.00 90.88 91 GLU A O 1
ATOM 682 N N . GLU A 1 92 ? 4.015 -9.244 -15.538 1.00 93.06 92 GLU A N 1
ATOM 683 C CA . GLU A 1 92 ? 3.485 -10.127 -16.579 1.00 93.06 92 GLU A CA 1
ATOM 684 C C . GLU A 1 92 ? 3.328 -9.395 -17.915 1.00 93.06 92 GLU A C 1
ATOM 686 O O . GLU A 1 92 ? 3.789 -9.896 -18.943 1.00 93.06 92 GLU A O 1
ATOM 691 N N . GLU A 1 93 ? 2.769 -8.182 -17.915 1.00 92.19 93 GLU A N 1
ATOM 692 C CA . GLU A 1 93 ? 2.661 -7.349 -19.117 1.00 92.19 93 GLU A CA 1
ATOM 693 C C . GLU A 1 93 ? 4.038 -7.027 -19.711 1.00 92.19 93 GLU A C 1
ATOM 695 O O . GLU A 1 93 ? 4.251 -7.154 -20.920 1.00 92.19 93 GLU A O 1
ATOM 700 N N . VAL A 1 94 ? 5.011 -6.665 -18.869 1.00 92.06 94 VAL A N 1
ATOM 701 C CA . VAL A 1 94 ? 6.388 -6.403 -19.311 1.00 92.06 94 VAL A CA 1
ATOM 702 C C . VAL A 1 94 ? 7.034 -7.668 -19.879 1.00 92.06 94 VAL A C 1
ATOM 704 O O . VAL A 1 94 ? 7.743 -7.596 -20.888 1.00 92.06 94 VAL A O 1
ATOM 707 N N . ALA A 1 95 ? 6.809 -8.832 -19.267 1.00 93.12 95 ALA A N 1
ATOM 708 C CA . ALA A 1 95 ? 7.321 -10.104 -19.766 1.00 93.12 95 ALA A CA 1
ATOM 709 C C . ALA A 1 95 ? 6.694 -10.476 -21.120 1.00 93.12 95 ALA A C 1
ATOM 711 O O . ALA A 1 95 ? 7.422 -10.811 -22.059 1.00 93.12 95 ALA A O 1
ATOM 712 N N . ALA A 1 96 ? 5.373 -10.342 -21.253 1.00 93.50 96 ALA A N 1
ATOM 713 C CA . ALA A 1 96 ? 4.647 -10.573 -22.498 1.00 93.50 96 ALA A CA 1
ATOM 714 C C . ALA A 1 96 ? 5.114 -9.622 -23.613 1.00 93.50 96 ALA A C 1
ATOM 716 O O . ALA A 1 96 ? 5.329 -10.044 -24.755 1.00 93.50 96 ALA A O 1
ATOM 717 N N . TRP A 1 97 ? 5.353 -8.350 -23.277 1.00 94.12 97 TRP A N 1
ATOM 718 C CA . TRP A 1 97 ? 5.911 -7.371 -24.205 1.00 94.12 97 TRP A CA 1
ATOM 719 C C . TRP A 1 97 ? 7.317 -7.774 -24.666 1.00 94.12 97 TRP A C 1
ATOM 721 O O . TRP A 1 97 ? 7.584 -7.816 -25.866 1.00 94.12 97 TRP A O 1
ATOM 731 N N . ARG A 1 98 ? 8.209 -8.158 -23.744 1.00 93.12 98 ARG A N 1
ATOM 732 C CA . ARG A 1 98 ? 9.574 -8.608 -24.082 1.00 93.12 98 ARG 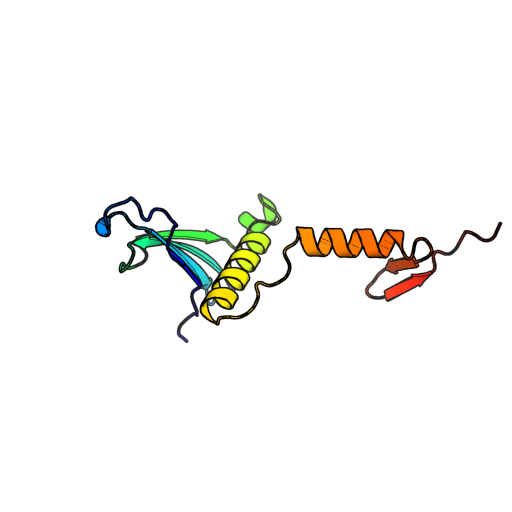A CA 1
ATOM 733 C C . ARG A 1 98 ? 9.579 -9.847 -24.979 1.00 93.12 98 ARG A C 1
ATOM 735 O O . ARG A 1 98 ? 10.426 -9.937 -25.863 1.00 93.12 98 ARG A O 1
ATOM 742 N N . ALA A 1 99 ? 8.643 -10.773 -24.773 1.00 93.75 99 ALA A N 1
ATOM 743 C CA . ALA A 1 99 ? 8.485 -11.956 -25.618 1.00 93.75 99 ALA A CA 1
ATOM 744 C C . ALA A 1 99 ? 7.978 -11.605 -27.028 1.00 93.75 99 ALA A C 1
ATOM 746 O O . ALA A 1 99 ? 8.419 -12.201 -28.007 1.00 93.75 99 ALA A O 1
ATOM 747 N N . SER A 1 100 ? 7.090 -10.613 -27.135 1.00 95.31 100 SER A N 1
ATOM 748 C CA . SER A 1 100 ? 6.529 -10.149 -28.412 1.00 95.31 100 SER A CA 1
ATOM 749 C C . SER A 1 100 ? 7.506 -9.284 -29.217 1.00 95.31 100 SER A C 1
ATOM 751 O O . SER A 1 100 ? 7.455 -9.263 -30.445 1.00 95.31 100 SER A O 1
ATOM 753 N N . PHE A 1 101 ? 8.417 -8.581 -28.537 1.00 93.19 101 PHE A N 1
ATOM 754 C CA . PHE A 1 101 ? 9.368 -7.648 -29.143 1.00 93.19 101 PHE A CA 1
ATOM 755 C C . PHE A 1 101 ? 10.819 -7.961 -28.736 1.00 93.19 101 PHE A C 1
ATOM 757 O O . PHE A 1 101 ? 11.499 -7.099 -28.174 1.00 93.19 101 PHE A O 1
ATOM 764 N N . PRO A 1 102 ? 11.353 -9.156 -29.054 1.00 94.00 102 PRO A N 1
ATOM 765 C CA . PRO A 1 102 ? 12.667 -9.592 -28.570 1.00 94.00 102 PRO A CA 1
ATOM 766 C C . PRO A 1 102 ? 13.821 -8.714 -29.075 1.00 94.00 102 PRO A C 1
ATOM 768 O O . PRO A 1 102 ? 14.839 -8.584 -28.394 1.00 94.00 102 PRO A O 1
ATOM 771 N N . ALA A 1 103 ? 13.647 -8.068 -30.233 1.00 94.31 103 ALA A N 1
ATOM 772 C CA . ALA A 1 103 ? 14.612 -7.142 -30.820 1.00 94.31 103 ALA A CA 1
ATOM 773 C C . ALA A 1 103 ? 14.564 -5.727 -30.217 1.00 94.31 103 ALA A C 1
ATOM 775 O O . ALA A 1 103 ? 15.332 -4.876 -30.651 1.00 94.31 103 ALA A O 1
ATOM 776 N N . HIS A 1 104 ? 13.676 -5.442 -29.262 1.00 92.81 104 HIS A N 1
ATOM 777 C CA . HIS A 1 104 ? 13.553 -4.125 -28.635 1.00 92.81 104 HIS A CA 1
ATOM 778 C C . HIS A 1 104 ? 14.009 -4.159 -27.173 1.00 92.81 104 HIS A C 1
ATOM 780 O O . HIS A 1 104 ? 13.962 -5.192 -26.501 1.00 92.81 104 HIS A O 1
ATOM 786 N N . GLN A 1 105 ? 14.468 -3.016 -26.675 1.00 92.25 105 GLN A N 1
ATOM 787 C CA . GLN A 1 105 ? 14.846 -2.804 -25.284 1.00 92.25 105 GLN A CA 1
ATOM 788 C C . GLN A 1 105 ? 14.408 -1.420 -24.812 1.00 92.25 105 GLN A C 1
ATOM 790 O O . GLN A 1 105 ? 14.229 -0.509 -25.615 1.00 92.25 105 GLN A O 1
ATOM 795 N N . PHE A 1 106 ? 14.215 -1.271 -23.505 1.00 87.25 106 PHE A N 1
ATOM 796 C CA . PHE A 1 106 ? 13.904 0.010 -22.883 1.00 87.25 106 PHE A CA 1
ATOM 797 C C . PHE A 1 106 ? 15.157 0.553 -22.199 1.00 87.25 106 PHE A C 1
ATOM 799 O O . PHE A 1 106 ? 15.671 -0.072 -21.272 1.00 87.25 106 PHE A O 1
ATOM 806 N N . GLU A 1 107 ? 15.622 1.718 -22.636 1.00 87.88 107 GLU A N 1
ATOM 807 C CA . GLU A 1 107 ? 16.777 2.418 -22.078 1.00 87.88 107 GLU A CA 1
ATOM 808 C C . GLU A 1 107 ? 16.448 3.902 -21.902 1.00 87.88 107 GLU A C 1
ATOM 810 O O . GLU A 1 107 ? 15.959 4.563 -22.817 1.00 87.88 107 GLU A O 1
ATOM 815 N N . PHE A 1 108 ? 16.710 4.437 -20.706 1.00 86.19 108 PHE A N 1
ATOM 816 C CA . PHE A 1 108 ? 16.582 5.868 -20.390 1.00 86.19 108 PHE A CA 1
ATOM 817 C C . PHE A 1 108 ? 15.250 6.518 -20.819 1.00 86.19 108 PHE A C 1
ATOM 819 O O . PHE A 1 108 ? 15.228 7.641 -21.317 1.00 86.19 108 PHE A O 1
ATOM 826 N N . GLY A 1 109 ? 14.121 5.826 -20.636 1.00 87.50 109 GLY A N 1
ATOM 827 C CA . GLY A 1 109 ? 12.804 6.369 -20.993 1.00 87.50 109 GLY A CA 1
ATOM 828 C C . GLY A 1 109 ? 12.407 6.176 -22.457 1.00 87.50 109 GLY A C 1
ATOM 829 O O . GLY A 1 109 ? 11.311 6.581 -22.833 1.00 87.50 109 GLY A O 1
ATOM 830 N N . THR A 1 110 ? 13.255 5.549 -23.275 1.00 89.94 110 THR A N 1
ATOM 831 C CA . THR A 1 110 ? 13.004 5.327 -24.704 1.00 89.94 110 THR A CA 1
ATOM 832 C C . THR A 1 110 ? 13.078 3.840 -25.042 1.00 89.94 110 THR A C 1
ATOM 834 O O . THR A 1 110 ? 13.897 3.104 -24.495 1.00 89.94 110 THR A O 1
ATOM 837 N N . ILE A 1 111 ? 12.218 3.385 -25.955 1.00 92.19 111 ILE A N 1
ATOM 838 C CA . ILE A 1 111 ? 12.288 2.033 -26.520 1.00 92.19 111 ILE A CA 1
ATOM 839 C C . ILE A 1 111 ? 13.162 2.086 -27.776 1.00 92.19 111 ILE A C 1
ATOM 841 O O . ILE A 1 111 ? 12.849 2.811 -28.719 1.00 92.19 111 ILE A O 1
ATOM 845 N N . THR A 1 112 ? 14.247 1.319 -27.794 1.00 93.12 112 THR A N 1
ATOM 846 C CA . THR A 1 112 ? 15.198 1.230 -28.909 1.00 93.12 112 THR A CA 1
ATOM 847 C C . THR A 1 112 ? 15.275 -0.199 -29.438 1.00 93.12 112 THR A C 1
ATOM 849 O O . THR A 1 112 ? 14.949 -1.160 -28.740 1.00 93.12 112 THR A O 1
ATOM 852 N N . ARG A 1 113 ? 15.683 -0.363 -30.700 1.00 92.19 113 ARG A N 1
ATOM 853 C CA . ARG A 1 113 ? 16.005 -1.682 -31.258 1.00 92.19 113 ARG A CA 1
ATOM 854 C C . ARG A 1 113 ? 17.411 -2.074 -30.801 1.00 92.19 113 ARG A C 1
ATOM 856 O O . ARG A 1 113 ? 18.321 -1.253 -30.884 1.00 92.19 113 ARG A O 1
ATOM 863 N N . LYS A 1 114 ? 17.588 -3.311 -30.339 1.00 89.31 114 LYS A N 1
ATOM 864 C CA . LYS A 1 114 ? 18.887 -3.877 -29.967 1.00 89.31 114 LYS A CA 1
ATOM 865 C C . LYS A 1 114 ? 19.820 -3.819 -31.175 1.00 89.31 114 LYS A C 1
ATOM 867 O O . LYS A 1 114 ? 19.504 -4.344 -32.242 1.00 89.31 114 LYS A O 1
ATOM 872 N N . THR A 1 115 ? 20.960 -3.164 -31.017 1.00 76.94 115 THR A N 1
ATOM 873 C CA . THR A 1 115 ? 22.020 -3.119 -32.023 1.00 76.94 115 THR A CA 1
ATOM 874 C C . THR A 1 115 ? 22.830 -4.410 -31.949 1.00 76.94 115 THR A C 1
ATOM 876 O O . THR A 1 115 ? 23.705 -4.545 -31.100 1.00 76.94 115 THR A O 1
ATOM 879 N N . GLY A 1 116 ? 22.524 -5.361 -32.836 1.00 66.94 116 GLY A N 1
ATOM 880 C CA . GLY A 1 116 ? 23.307 -6.587 -33.018 1.00 66.94 116 GLY A CA 1
ATOM 881 C C . GLY A 1 116 ? 22.459 -7.853 -33.078 1.00 66.94 116 GLY A C 1
ATOM 882 O O . GLY A 1 116 ? 22.412 -8.589 -32.106 1.00 66.94 116 GLY A O 1
ATOM 883 N N . GLU A 1 117 ? 21.803 -8.087 -34.214 1.00 56.28 117 GLU A N 1
ATOM 884 C CA . GLU A 1 117 ? 21.384 -9.416 -34.697 1.00 56.28 117 GLU A CA 1
ATOM 885 C C . GLU A 1 117 ? 20.976 -9.264 -36.177 1.00 56.28 117 GLU A C 1
ATOM 887 O O . GLU A 1 117 ? 19.827 -9.441 -36.563 1.00 56.28 117 GLU A O 1
ATOM 892 N N . ASP A 1 118 ? 21.939 -8.831 -36.998 1.00 51.44 118 ASP A N 1
ATOM 893 C CA . ASP A 1 118 ? 21.951 -9.100 -38.439 1.00 51.44 118 ASP A CA 1
ATOM 894 C C . ASP A 1 118 ? 23.092 -10.105 -38.669 1.00 51.44 118 ASP A C 1
ATOM 896 O O . ASP A 1 118 ? 24.248 -9.720 -38.852 1.00 51.44 118 ASP A O 1
ATOM 900 N N . THR A 1 119 ? 22.767 -11.395 -38.593 1.00 44.22 119 THR A N 1
ATOM 901 C CA . THR A 1 119 ? 23.501 -12.493 -39.246 1.00 44.22 119 THR A CA 1
ATOM 902 C C . THR A 1 119 ? 22.500 -13.519 -39.724 1.00 44.22 119 THR A C 1
ATOM 904 O O . THR A 1 119 ? 21.676 -13.938 -38.882 1.00 44.22 119 THR A O 1
#

Radius of gyration: 20.19 Å; chains: 1; bounding box: 43×34×58 Å